Protein AF-A0A3B0PPU6-F1 (afdb_monomer_lite)

Organism: NCBI:txid53558

Sequence (131 aa):
MNPIIKRLKEKQQQDKRKLKIYTILDNVISFSIIILNISSIAIAIYALVKLIMIAQKDPKTTHSASFVLLIVFAALLVFSFFLTIALSIYKQNSNTAEYQKILNTLYYVQDKFIAKKLTEEQLNQILDALW

Foldseek 3Di:
DPVVVVVVVVVVVVVVVVVVVVVVVVVVVVVVVVVVLVVLLVVLVVQLVVLVVVCVVPVVVCPDPVSVVSNVVSVVSVVVSVVVVVVVVVVVVVVVVLVVVLVVVVVVLVVCVVVVVDDPVRSVVVVVVSD

pLDDT: mean 77.46, std 7.14, range [47.75, 88.94]

Structure (mmCIF, N/CA/C/O backbone):
data_AF-A0A3B0PPU6-F1
#
_entry.id   AF-A0A3B0PPU6-F1
#
loop_
_atom_site.group_PDB
_atom_site.id
_atom_site.type_symbol
_atom_site.label_atom_id
_atom_site.label_alt_id
_atom_site.label_comp_id
_atom_site.label_asym_id
_atom_site.label_entity_id
_atom_site.label_seq_id
_atom_site.pdbx_PDB_ins_code
_atom_site.Cartn_x
_atom_site.Cartn_y
_atom_site.Cartn_z
_atom_site.occupancy
_atom_site.B_iso_or_equiv
_atom_site.auth_seq_id
_atom_site.auth_comp_id
_atom_site.auth_asym_id
_atom_site.auth_atom_id
_atom_site.pdbx_PDB_model_num
ATOM 1 N N . MET A 1 1 ? -21.384 8.215 40.098 1.00 47.75 1 MET A N 1
ATOM 2 C CA . MET A 1 1 ? -21.087 7.908 38.678 1.00 47.75 1 MET A CA 1
ATOM 3 C C . MET A 1 1 ? -21.010 6.393 38.546 1.00 47.75 1 MET A C 1
ATOM 5 O O . MET A 1 1 ? -20.282 5.792 39.324 1.00 47.75 1 MET A O 1
ATOM 9 N N . ASN A 1 2 ? -21.816 5.783 37.672 1.00 61.06 2 ASN A N 1
ATOM 10 C CA . ASN A 1 2 ? -21.989 4.326 37.613 1.00 61.06 2 ASN A CA 1
ATOM 11 C C . ASN A 1 2 ? -20.632 3.636 37.300 1.00 61.06 2 ASN A C 1
ATOM 13 O O . ASN A 1 2 ? -20.001 4.031 36.314 1.00 61.06 2 ASN A O 1
ATOM 17 N N . PRO A 1 3 ? -20.129 2.680 38.108 1.00 55.41 3 PRO A N 1
ATOM 18 C CA . PRO A 1 3 ? -18.805 2.050 37.940 1.00 55.41 3 PRO A CA 1
ATOM 19 C C . PRO A 1 3 ? -18.539 1.475 36.538 1.00 55.41 3 PRO A C 1
ATOM 21 O O . PRO A 1 3 ? -17.399 1.465 36.074 1.00 55.41 3 PRO A O 1
ATOM 24 N N . ILE A 1 4 ? -19.592 1.090 35.822 1.00 51.44 4 ILE A N 1
ATOM 25 C CA . ILE A 1 4 ? -19.539 0.599 34.438 1.00 51.44 4 ILE A CA 1
ATOM 26 C C . ILE A 1 4 ? -19.104 1.692 33.456 1.00 51.44 4 ILE A C 1
ATOM 28 O O . ILE A 1 4 ? -18.235 1.465 32.619 1.00 51.44 4 ILE A O 1
ATOM 32 N N . ILE A 1 5 ? -19.621 2.917 33.611 1.00 57.62 5 ILE A N 1
ATOM 33 C CA . ILE A 1 5 ? -19.235 4.073 32.782 1.00 57.62 5 ILE A CA 1
ATOM 34 C C . ILE A 1 5 ? -17.753 4.408 32.996 1.00 57.62 5 ILE A C 1
ATOM 36 O O . ILE A 1 5 ? -17.068 4.841 32.069 1.00 57.62 5 ILE A O 1
ATOM 40 N N . LYS A 1 6 ? -17.239 4.183 34.211 1.00 69.62 6 LYS A N 1
ATOM 41 C CA . LYS A 1 6 ? -15.823 4.384 34.530 1.00 69.62 6 LYS A CA 1
ATOM 42 C C . LYS A 1 6 ? -14.938 3.348 33.826 1.00 69.62 6 LYS A C 1
ATOM 44 O O . LYS A 1 6 ? -13.989 3.749 33.158 1.00 69.62 6 LYS A O 1
ATOM 49 N N . ARG A 1 7 ? -15.289 2.057 33.882 1.00 64.44 7 ARG A N 1
ATOM 50 C CA . ARG A 1 7 ? -14.544 0.994 33.178 1.00 64.44 7 ARG A CA 1
ATOM 51 C C . ARG A 1 7 ? -14.578 1.143 31.656 1.00 64.44 7 ARG A C 1
ATOM 53 O O . ARG A 1 7 ? -13.546 0.976 31.012 1.00 64.44 7 ARG A O 1
ATOM 60 N N . LEU A 1 8 ? -15.723 1.524 31.088 1.00 60.25 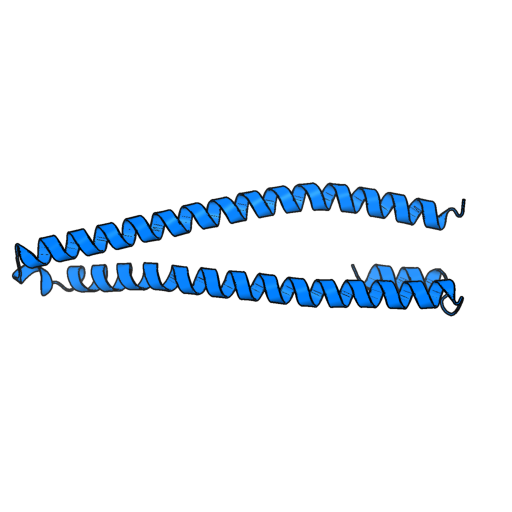8 LEU A N 1
ATOM 61 C CA . LEU A 1 8 ? -15.840 1.837 29.658 1.00 60.25 8 LEU A CA 1
ATOM 62 C C . LEU A 1 8 ? -14.928 3.004 29.258 1.00 60.25 8 LEU A C 1
ATOM 64 O O . LEU A 1 8 ? -14.215 2.905 28.263 1.00 60.25 8 LEU A O 1
ATOM 68 N N . LYS A 1 9 ? -14.880 4.080 30.057 1.00 69.88 9 LYS A N 1
ATOM 69 C CA . LYS A 1 9 ? -13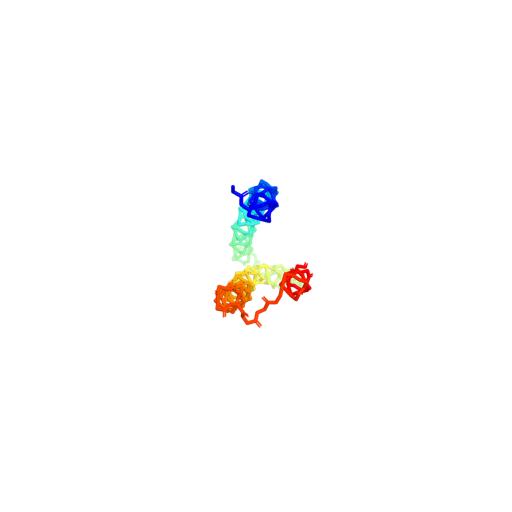.963 5.211 29.822 1.00 69.88 9 LYS A CA 1
ATOM 70 C C . LYS A 1 9 ? -12.490 4.818 29.919 1.00 69.88 9 LYS A C 1
ATOM 72 O O . LYS A 1 9 ? -11.685 5.300 29.125 1.00 69.88 9 LYS A O 1
ATOM 77 N N . GLU A 1 10 ? -12.132 3.976 30.884 1.00 75.56 10 GLU A N 1
ATOM 78 C CA . GLU A 1 10 ? -10.755 3.508 31.073 1.00 75.56 10 GLU A CA 1
ATOM 79 C C . GLU A 1 10 ? -10.300 2.622 29.903 1.00 75.56 10 GLU A C 1
ATOM 81 O O . GLU A 1 10 ? -9.227 2.867 29.344 1.00 75.56 10 GLU A O 1
ATOM 86 N N . LYS A 1 11 ? -11.140 1.674 29.458 1.00 70.44 11 LYS A N 1
ATOM 87 C CA . LYS A 1 11 ? -10.863 0.835 28.277 1.00 70.44 11 LYS A CA 1
ATOM 88 C C . LYS A 1 11 ? -10.762 1.687 27.005 1.00 70.44 11 LYS A C 1
ATOM 90 O O . LYS A 1 11 ? -9.767 1.613 26.292 1.00 70.44 11 LYS A O 1
ATOM 95 N N . GLN A 1 12 ? -11.686 2.633 26.817 1.00 73.88 12 GLN A N 1
ATOM 96 C CA . GLN A 1 12 ? -11.649 3.587 25.704 1.00 73.88 12 GLN A CA 1
ATOM 97 C C . GLN A 1 12 ? -10.362 4.434 25.688 1.00 73.88 12 GLN A C 1
ATOM 99 O O . GLN A 1 12 ? -9.813 4.707 24.621 1.00 73.88 12 GLN A O 1
ATOM 104 N N . GLN A 1 13 ? -9.851 4.862 26.847 1.00 74.25 13 GLN A N 1
ATOM 105 C CA . GLN A 1 13 ? -8.588 5.608 26.925 1.00 74.25 13 GLN A CA 1
ATOM 106 C C . GLN A 1 13 ? -7.364 4.748 26.595 1.00 74.25 13 GLN A C 1
ATOM 108 O O . GLN A 1 13 ? -6.438 5.245 25.943 1.00 74.25 13 GLN A O 1
ATOM 113 N N . GLN A 1 14 ? -7.345 3.487 27.032 1.00 75.31 14 GLN A N 1
ATOM 114 C CA . GLN A 1 14 ? -6.269 2.550 26.706 1.00 75.31 14 GLN A CA 1
ATOM 115 C C . GLN A 1 14 ? -6.231 2.252 25.205 1.00 75.31 14 GLN A C 1
ATOM 117 O O . GLN A 1 14 ? -5.169 2.384 24.586 1.00 75.31 14 GLN A O 1
ATOM 122 N N . ASP A 1 15 ? -7.387 1.967 24.607 1.00 72.12 15 ASP A N 1
ATOM 123 C CA . ASP A 1 15 ? -7.497 1.698 23.173 1.00 72.12 15 ASP A CA 1
ATOM 124 C C . ASP A 1 15 ? -7.113 2.928 22.355 1.00 72.12 15 ASP A C 1
ATOM 126 O O . ASP A 1 15 ? -6.340 2.822 21.407 1.00 72.12 15 ASP A O 1
ATOM 130 N N . LYS A 1 16 ? -7.527 4.129 22.777 1.00 72.25 16 LYS A N 1
ATOM 131 C CA . LYS A 1 16 ? -7.175 5.385 22.098 1.00 72.25 16 LYS A CA 1
ATOM 132 C C . LYS A 1 16 ? -5.667 5.650 22.077 1.00 72.25 16 LYS A C 1
ATOM 134 O O . LYS A 1 16 ? -5.156 6.178 21.089 1.00 72.25 16 LYS A O 1
ATOM 139 N N . ARG A 1 17 ? -4.936 5.299 23.144 1.00 73.12 17 ARG A N 1
ATOM 140 C CA . ARG A 1 17 ? -3.466 5.434 23.185 1.00 73.12 17 ARG A CA 1
ATOM 141 C C . ARG A 1 17 ? -2.781 4.429 22.264 1.00 73.12 17 ARG A C 1
ATOM 143 O O . ARG A 1 17 ? -1.898 4.833 21.510 1.00 73.12 17 ARG A O 1
ATOM 150 N N . LYS A 1 18 ? -3.204 3.162 22.301 1.00 71.69 18 LYS A N 1
ATOM 151 C CA . LYS A 1 18 ? -2.679 2.120 21.405 1.00 71.69 18 LYS A CA 1
ATOM 152 C C . LYS A 1 18 ? -2.953 2.467 19.943 1.00 71.69 18 LYS A C 1
ATOM 154 O O . LYS A 1 18 ? -2.016 2.506 19.152 1.00 71.69 18 LYS A O 1
ATOM 159 N N . LEU A 1 19 ? -4.196 2.826 19.614 1.00 75.50 19 LEU A N 1
ATOM 160 C CA . LEU A 1 19 ? -4.602 3.279 18.281 1.00 75.50 19 LEU A CA 1
ATOM 161 C C . LEU A 1 19 ? -3.735 4.432 17.791 1.00 75.50 19 LEU A C 1
ATOM 163 O O . LEU A 1 19 ? -3.256 4.378 16.671 1.00 75.50 19 LEU A O 1
ATOM 167 N N . LYS A 1 20 ? -3.448 5.434 18.630 1.00 73.62 20 LYS A N 1
ATOM 168 C CA . LYS A 1 20 ? -2.616 6.572 18.217 1.00 73.62 20 LYS A CA 1
ATOM 169 C C . LYS A 1 20 ? -1.208 6.147 17.782 1.00 73.62 20 LYS A C 1
ATOM 171 O O . LYS A 1 20 ? -0.700 6.681 16.803 1.00 73.62 20 LYS A O 1
ATOM 176 N N . ILE A 1 21 ? -0.594 5.194 18.485 1.00 77.75 21 ILE A N 1
ATOM 177 C CA . ILE A 1 21 ? 0.729 4.662 18.125 1.00 77.75 21 ILE A CA 1
ATOM 178 C C . ILE A 1 21 ? 0.642 3.872 16.816 1.00 77.75 21 ILE A C 1
ATOM 180 O O . ILE A 1 21 ? 1.436 4.124 15.911 1.00 77.75 21 ILE A O 1
ATOM 184 N N . TYR A 1 22 ? -0.348 2.983 16.688 1.00 72.81 22 TYR A N 1
ATOM 185 C CA . TYR A 1 22 ? -0.557 2.212 15.461 1.00 72.81 22 TYR A CA 1
ATOM 186 C C . TYR A 1 22 ? -0.829 3.108 14.255 1.00 72.81 22 TYR A C 1
ATOM 188 O O . TYR A 1 22 ? -0.210 2.911 13.221 1.00 72.81 22 TYR A O 1
ATOM 196 N N . THR A 1 23 ? -1.668 4.135 14.390 1.00 74.31 23 THR A N 1
ATOM 197 C CA . THR A 1 23 ? -1.953 5.088 13.310 1.00 74.31 23 THR A CA 1
ATOM 198 C C . THR A 1 23 ? -0.706 5.862 12.889 1.00 74.31 23 THR A C 1
ATOM 200 O O . THR A 1 23 ? -0.504 6.088 11.702 1.00 74.31 23 THR A O 1
ATOM 203 N N . ILE A 1 24 ? 0.156 6.267 13.829 1.00 77.81 24 ILE A N 1
ATOM 204 C CA . ILE A 1 24 ? 1.411 6.951 13.481 1.00 77.81 24 ILE A CA 1
ATOM 205 C C . ILE A 1 24 ? 2.341 6.003 12.716 1.00 77.81 24 ILE A C 1
ATOM 207 O O . ILE A 1 24 ? 2.864 6.387 11.673 1.00 77.81 24 ILE A O 1
ATOM 211 N N . LEU A 1 25 ? 2.526 4.774 13.205 1.00 75.75 25 LEU A N 1
ATOM 212 C CA . LEU A 1 25 ? 3.338 3.753 12.534 1.00 75.75 25 LEU A CA 1
ATOM 213 C C . LEU A 1 25 ? 2.807 3.429 11.135 1.00 75.75 25 LEU A C 1
ATOM 215 O O . LEU A 1 25 ? 3.578 3.416 10.180 1.00 75.75 25 LEU A O 1
ATOM 219 N N . ASP A 1 26 ? 1.498 3.231 11.009 1.00 74.62 26 ASP A N 1
ATOM 220 C CA . ASP A 1 26 ? 0.833 2.925 9.743 1.00 74.62 26 ASP A CA 1
ATOM 221 C C . ASP A 1 26 ? 0.970 4.079 8.739 1.00 74.62 26 ASP A C 1
ATOM 223 O O . ASP A 1 26 ? 1.298 3.857 7.573 1.00 74.62 26 ASP A O 1
ATOM 227 N N . ASN A 1 27 ? 0.844 5.328 9.201 1.00 73.00 27 ASN A N 1
ATOM 228 C CA . ASN A 1 27 ? 1.069 6.511 8.370 1.00 73.00 27 ASN A CA 1
ATOM 229 C C . ASN A 1 27 ? 2.525 6.628 7.902 1.00 73.00 27 ASN A C 1
ATOM 231 O O . ASN A 1 27 ? 2.764 6.949 6.738 1.00 73.00 27 ASN A O 1
ATOM 235 N N . VAL A 1 28 ? 3.502 6.369 8.779 1.00 78.94 28 VAL A N 1
ATOM 236 C CA . VAL A 1 28 ? 4.931 6.412 8.420 1.00 78.94 28 VAL A CA 1
ATOM 237 C C . VAL A 1 28 ? 5.255 5.333 7.391 1.00 78.94 28 VAL A C 1
ATOM 239 O O . VAL A 1 28 ? 5.862 5.638 6.366 1.00 78.94 28 VAL A O 1
ATOM 242 N N . ILE A 1 29 ? 4.802 4.098 7.618 1.00 75.12 29 ILE A N 1
ATOM 243 C CA . ILE A 1 29 ? 4.999 2.984 6.683 1.00 75.12 29 ILE A CA 1
ATOM 244 C C . ILE A 1 29 ? 4.332 3.296 5.341 1.00 75.12 29 ILE A C 1
ATOM 246 O O . ILE A 1 29 ? 4.966 3.159 4.295 1.00 75.12 29 ILE A O 1
ATOM 250 N N . SER A 1 30 ? 3.089 3.780 5.361 1.00 71.19 30 SER A N 1
ATOM 251 C CA . SER A 1 30 ? 2.361 4.171 4.151 1.00 71.19 30 SER A CA 1
ATOM 252 C C . SER A 1 30 ? 3.101 5.260 3.376 1.00 71.19 30 SER A C 1
ATOM 254 O O . SER A 1 30 ? 3.259 5.158 2.160 1.00 71.19 30 SER A O 1
ATOM 256 N N . PHE A 1 31 ? 3.630 6.271 4.066 1.00 75.94 31 PHE A N 1
ATOM 257 C CA . PHE A 1 31 ? 4.414 7.331 3.441 1.00 75.94 31 PHE A CA 1
ATOM 258 C C . PHE A 1 31 ? 5.731 6.811 2.842 1.00 75.94 31 PHE A C 1
ATOM 260 O O . PHE A 1 31 ? 6.071 7.159 1.710 1.00 75.94 31 PHE A O 1
ATOM 267 N N . SER A 1 32 ? 6.445 5.922 3.540 1.00 75.62 32 SER A N 1
ATOM 268 C CA . SER A 1 32 ? 7.649 5.269 3.010 1.00 75.62 32 SER A CA 1
ATOM 269 C C . SER A 1 32 ? 7.352 4.435 1.763 1.00 75.62 32 SER A C 1
ATOM 271 O O . SER A 1 32 ? 8.102 4.506 0.789 1.00 75.62 32 SER A O 1
ATOM 273 N N . ILE A 1 33 ? 6.239 3.696 1.752 1.00 76.75 33 ILE A N 1
ATOM 274 C CA . ILE A 1 33 ? 5.783 2.930 0.584 1.00 76.75 33 ILE A CA 1
ATOM 275 C C . ILE A 1 33 ? 5.494 3.867 -0.592 1.00 76.75 33 ILE A C 1
ATOM 277 O O . ILE A 1 33 ? 5.883 3.556 -1.719 1.00 76.75 33 ILE A O 1
ATOM 281 N N . ILE A 1 34 ? 4.856 5.017 -0.355 1.00 80.38 34 ILE A N 1
ATOM 282 C CA . ILE A 1 34 ? 4.591 6.016 -1.401 1.00 80.38 34 ILE A CA 1
ATOM 283 C C . ILE A 1 34 ? 5.908 6.530 -1.996 1.00 80.38 34 ILE A C 1
ATOM 285 O O . ILE A 1 34 ? 6.068 6.508 -3.217 1.00 80.38 34 ILE A O 1
ATOM 289 N N . ILE A 1 35 ? 6.874 6.926 -1.160 1.00 83.19 35 ILE A N 1
ATOM 290 C CA . ILE A 1 35 ? 8.185 7.413 -1.624 1.00 83.19 35 ILE A CA 1
ATOM 291 C C . ILE A 1 35 ? 8.923 6.342 -2.434 1.00 83.19 35 ILE A C 1
ATOM 293 O O . ILE A 1 35 ? 9.441 6.640 -3.514 1.00 83.19 35 ILE A O 1
ATOM 297 N N . LEU A 1 36 ? 8.970 5.100 -1.942 1.00 81.19 36 LEU A N 1
ATOM 298 C CA . LEU A 1 36 ? 9.633 3.990 -2.632 1.00 81.19 36 LEU A CA 1
ATOM 299 C C . LEU A 1 36 ? 8.993 3.697 -3.990 1.00 81.19 36 LEU A C 1
ATOM 301 O O . LEU A 1 36 ? 9.703 3.475 -4.972 1.00 81.19 36 LEU A O 1
ATOM 305 N N . ASN A 1 37 ? 7.664 3.745 -4.063 1.00 79.62 37 ASN A N 1
ATOM 306 C CA . ASN A 1 37 ? 6.938 3.544 -5.310 1.00 79.62 37 ASN A CA 1
ATOM 307 C C . ASN A 1 37 ? 7.217 4.664 -6.318 1.00 79.62 37 ASN A C 1
ATOM 309 O O . ASN A 1 37 ? 7.591 4.376 -7.453 1.00 79.62 37 ASN A O 1
ATOM 313 N N . ILE A 1 38 ? 7.119 5.932 -5.902 1.00 82.88 38 ILE A N 1
ATOM 314 C CA . ILE A 1 38 ? 7.432 7.082 -6.767 1.00 82.88 38 ILE A CA 1
ATOM 315 C C . ILE A 1 38 ? 8.877 6.996 -7.273 1.00 82.88 38 ILE A C 1
ATOM 317 O O . ILE A 1 38 ? 9.134 7.185 -8.462 1.00 82.88 38 ILE A O 1
ATOM 321 N N . SER A 1 39 ? 9.815 6.654 -6.388 1.00 87.62 39 SER A N 1
ATOM 322 C CA . SER A 1 39 ? 11.230 6.506 -6.747 1.00 87.62 39 SER A CA 1
ATOM 323 C C . SER A 1 39 ? 11.442 5.371 -7.751 1.00 87.62 39 SER A C 1
ATOM 325 O O . SER A 1 39 ? 12.165 5.543 -8.730 1.00 87.62 39 SER A O 1
ATOM 327 N N . SER A 1 40 ? 10.769 4.232 -7.560 1.00 82.69 40 SER A N 1
ATOM 328 C CA . SER A 1 40 ? 10.850 3.083 -8.473 1.00 82.69 40 SER A CA 1
ATOM 329 C C . SER A 1 40 ? 10.346 3.426 -9.874 1.00 82.69 40 SER A C 1
ATOM 331 O O . SER A 1 40 ? 10.980 3.054 -10.859 1.00 82.69 40 SER A O 1
ATOM 333 N N . ILE A 1 41 ? 9.260 4.197 -9.982 1.00 82.75 41 ILE A N 1
ATOM 334 C CA . ILE A 1 41 ? 8.749 4.678 -11.275 1.00 82.75 41 ILE A CA 1
ATOM 335 C C . ILE A 1 41 ? 9.742 5.625 -11.932 1.00 82.75 41 ILE A C 1
ATOM 337 O O . ILE A 1 41 ? 10.015 5.486 -13.121 1.00 82.75 41 ILE A O 1
ATOM 341 N N . ALA A 1 42 ? 10.288 6.582 -11.178 1.00 87.00 42 ALA A N 1
ATOM 342 C CA . ALA A 1 42 ? 11.257 7.531 -11.715 1.00 87.00 42 ALA A CA 1
ATOM 343 C C . ALA A 1 42 ? 12.479 6.798 -12.294 1.00 87.00 42 ALA A C 1
ATOM 345 O O . ALA A 1 42 ? 12.916 7.102 -13.406 1.00 87.00 42 ALA A O 1
ATOM 346 N N . ILE A 1 43 ? 12.969 5.774 -11.587 1.00 87.75 43 ILE A N 1
ATOM 347 C CA . ILE A 1 43 ? 14.058 4.908 -12.053 1.00 87.75 43 ILE A CA 1
ATOM 348 C C . ILE A 1 43 ? 13.636 4.106 -13.292 1.00 87.75 43 ILE A C 1
ATOM 350 O O . ILE A 1 43 ? 14.399 4.047 -14.255 1.00 87.75 43 ILE A O 1
ATOM 354 N N . ALA A 1 44 ? 12.434 3.523 -13.311 1.00 83.62 44 ALA A N 1
ATOM 355 C CA . ALA A 1 44 ? 11.940 2.741 -14.447 1.00 83.62 44 ALA A CA 1
ATOM 356 C C . ALA A 1 44 ? 11.788 3.592 -15.720 1.00 83.62 44 ALA A C 1
ATOM 358 O O . ALA A 1 44 ? 12.220 3.178 -16.797 1.00 83.62 44 ALA A O 1
ATOM 359 N N . ILE A 1 45 ? 11.241 4.805 -15.597 1.00 84.81 45 ILE A N 1
ATOM 360 C CA . ILE A 1 45 ? 11.130 5.765 -16.703 1.00 84.81 45 ILE A CA 1
ATOM 361 C C . ILE A 1 45 ? 12.524 6.168 -17.186 1.00 84.81 45 ILE A C 1
ATOM 363 O O . ILE A 1 45 ? 12.791 6.139 -18.387 1.00 84.81 45 ILE A O 1
ATOM 367 N N . TYR A 1 46 ? 13.434 6.502 -16.268 1.00 88.94 46 TYR A N 1
ATOM 368 C CA . TYR A 1 46 ? 14.809 6.849 -16.623 1.00 88.94 46 TYR A CA 1
ATOM 369 C C . TYR A 1 46 ? 15.515 5.708 -17.372 1.00 88.94 46 TYR A C 1
ATOM 371 O O . TYR A 1 46 ? 16.163 5.941 -18.396 1.00 88.94 46 TYR A O 1
ATOM 379 N N . ALA A 1 47 ? 15.352 4.471 -16.898 1.00 86.00 47 ALA A N 1
ATOM 380 C CA . ALA A 1 47 ? 15.896 3.282 -17.540 1.00 86.00 47 ALA A CA 1
ATOM 381 C C . ALA A 1 47 ? 15.313 3.083 -18.947 1.00 86.00 47 ALA A C 1
ATOM 383 O O . ALA A 1 47 ? 16.077 2.871 -19.887 1.00 86.00 47 ALA A O 1
ATOM 384 N N . LEU A 1 48 ? 13.995 3.229 -19.123 1.00 83.44 48 LEU A N 1
ATOM 385 C CA . LEU A 1 48 ? 13.344 3.162 -20.436 1.00 83.44 48 LEU A CA 1
ATOM 386 C C . LEU A 1 48 ? 13.896 4.210 -21.402 1.00 83.44 48 LEU A C 1
ATOM 388 O O . LEU A 1 48 ? 14.261 3.871 -22.526 1.00 83.44 48 LEU A O 1
ATOM 392 N N . VAL A 1 49 ? 14.024 5.464 -20.963 1.00 85.75 49 VAL A N 1
ATOM 393 C CA . VAL A 1 49 ? 14.597 6.537 -21.789 1.00 85.75 49 VAL A CA 1
ATOM 394 C C . VAL A 1 49 ? 16.031 6.197 -22.195 1.00 85.75 49 VAL A C 1
ATOM 396 O O . VAL A 1 49 ? 16.385 6.317 -23.368 1.00 85.75 49 VAL A O 1
ATOM 399 N N . LYS A 1 50 ? 16.857 5.715 -21.259 1.00 86.56 50 LYS A N 1
ATOM 400 C CA . LYS A 1 50 ? 18.232 5.292 -21.559 1.00 86.56 50 LYS A CA 1
ATOM 401 C C . LYS A 1 50 ? 18.283 4.137 -22.553 1.00 86.56 50 LYS A C 1
ATOM 403 O O . LYS A 1 50 ? 19.092 4.189 -23.477 1.00 86.56 50 LYS A O 1
ATOM 408 N N . LEU A 1 51 ? 17.420 3.138 -22.400 1.00 82.94 51 LEU A N 1
ATOM 409 C CA . LEU A 1 51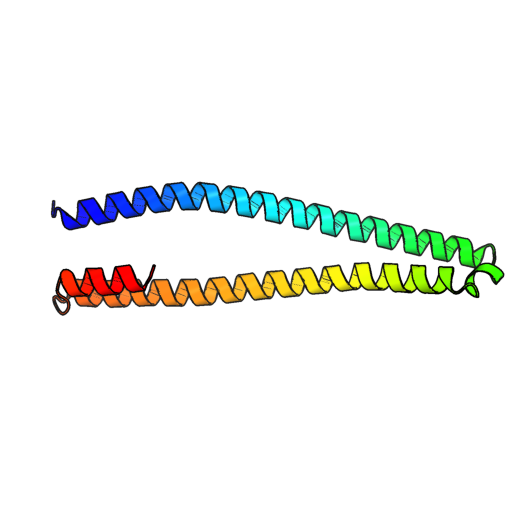 ? 17.327 2.009 -23.325 1.00 82.94 51 LEU A CA 1
ATOM 410 C C . LEU A 1 51 ? 16.920 2.471 -24.727 1.00 82.94 51 LEU A C 1
ATOM 412 O O . LEU A 1 51 ? 17.552 2.065 -25.699 1.00 82.94 51 LEU A O 1
ATOM 416 N N . ILE A 1 52 ? 15.951 3.384 -24.841 1.00 81.94 52 ILE A N 1
ATOM 417 C CA . ILE A 1 52 ? 15.540 3.972 -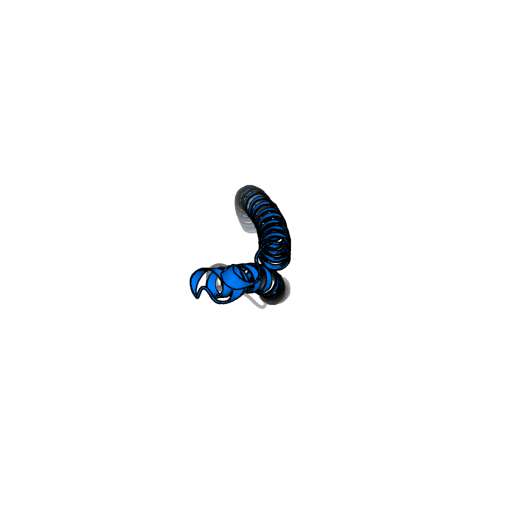26.126 1.00 81.94 52 ILE A CA 1
ATOM 418 C C . ILE A 1 52 ? 16.699 4.740 -26.775 1.00 81.94 52 ILE A C 1
ATOM 420 O O . ILE A 1 52 ? 16.963 4.565 -27.963 1.00 81.94 52 ILE A O 1
ATOM 424 N N . MET A 1 53 ? 17.436 5.550 -26.010 1.00 84.44 53 MET A N 1
ATOM 425 C CA . MET A 1 53 ? 18.598 6.277 -26.537 1.00 84.44 53 MET A CA 1
ATOM 426 C C . MET A 1 53 ? 19.713 5.336 -27.019 1.00 84.44 53 MET A C 1
ATOM 428 O O . MET A 1 53 ? 20.391 5.645 -27.998 1.00 84.44 53 MET A O 1
ATOM 432 N N . ILE A 1 54 ? 19.921 4.203 -26.340 1.00 83.38 54 ILE A N 1
ATOM 433 C CA . ILE A 1 54 ? 20.885 3.175 -26.762 1.00 83.38 54 ILE A CA 1
ATOM 434 C C . ILE A 1 54 ? 20.410 2.509 -28.057 1.00 83.38 54 ILE A C 1
ATOM 436 O O . ILE A 1 54 ? 21.184 2.426 -29.006 1.00 83.38 54 ILE A O 1
ATOM 440 N N . ALA A 1 55 ? 19.132 2.133 -28.134 1.00 80.94 55 ALA A N 1
ATOM 441 C CA . ALA A 1 55 ? 18.531 1.551 -29.333 1.00 80.94 55 ALA A CA 1
ATOM 442 C C . ALA A 1 55 ? 18.633 2.463 -30.564 1.00 80.94 55 ALA A C 1
ATOM 444 O O . ALA A 1 55 ? 18.874 1.983 -31.668 1.00 80.94 55 ALA A O 1
ATOM 445 N N . GLN A 1 56 ? 18.479 3.777 -30.379 1.00 79.69 56 GLN A N 1
ATOM 446 C CA . GLN A 1 56 ? 18.637 4.760 -31.455 1.00 79.69 56 GLN A CA 1
ATOM 447 C C . GLN A 1 56 ? 20.087 4.885 -31.941 1.00 79.69 56 GLN A C 1
ATOM 449 O O . GLN A 1 56 ? 20.309 5.175 -33.114 1.00 79.69 56 GLN A O 1
ATOM 454 N N . LYS A 1 57 ? 21.073 4.688 -31.056 1.00 84.88 57 LYS A N 1
ATOM 455 C CA . LYS A 1 57 ? 22.503 4.772 -31.398 1.00 84.88 57 LYS A CA 1
ATOM 456 C C . LYS A 1 57 ? 23.055 3.483 -31.997 1.00 84.88 57 LYS A C 1
ATOM 458 O O . LYS A 1 57 ? 23.928 3.556 -32.856 1.00 84.88 57 LYS A O 1
ATOM 463 N N . ASP A 1 58 ? 22.566 2.330 -31.554 1.00 82.44 58 ASP A N 1
ATOM 464 C CA . ASP A 1 58 ? 22.958 1.028 -32.088 1.00 82.44 58 ASP A CA 1
ATOM 465 C C . ASP A 1 58 ? 21.728 0.122 -32.267 1.00 82.44 58 ASP A C 1
ATOM 467 O O . ASP A 1 58 ? 21.358 -0.623 -31.352 1.00 82.44 58 ASP A O 1
ATOM 471 N N . PRO A 1 59 ? 21.104 0.131 -33.457 1.00 74.50 59 PRO A N 1
ATOM 472 C CA . PRO A 1 59 ? 19.907 -0.655 -33.736 1.00 74.50 59 PRO A CA 1
ATOM 473 C C . PRO A 1 59 ? 20.114 -2.160 -33.546 1.00 74.50 59 PRO A C 1
ATOM 475 O O . PRO A 1 59 ? 19.160 -2.872 -33.238 1.00 74.50 59 PRO A O 1
ATOM 478 N N . LYS A 1 60 ? 21.350 -2.669 -33.669 1.00 76.25 60 LYS A N 1
ATOM 479 C CA . LYS A 1 60 ? 21.634 -4.106 -33.519 1.00 76.25 60 LYS A CA 1
ATOM 480 C C . LYS A 1 60 ? 21.410 -4.592 -32.087 1.00 76.25 60 LYS A C 1
ATOM 482 O O . LYS A 1 60 ? 21.071 -5.757 -31.890 1.00 76.25 60 LYS A O 1
ATOM 487 N N . THR A 1 61 ? 21.529 -3.703 -31.098 1.00 72.38 61 THR A N 1
ATOM 488 C CA . THR A 1 61 ? 21.272 -4.033 -29.685 1.00 72.38 61 THR A CA 1
ATOM 489 C C . THR A 1 61 ? 19.803 -4.348 -29.397 1.00 72.38 61 THR A C 1
ATOM 491 O O . THR A 1 61 ? 19.523 -5.109 -28.470 1.00 72.38 61 THR A O 1
ATOM 494 N N . THR A 1 62 ? 18.869 -3.859 -30.222 1.00 70.75 62 THR A N 1
ATOM 495 C CA . THR A 1 62 ? 17.424 -4.091 -30.038 1.00 70.75 62 THR A CA 1
ATOM 496 C C . THR A 1 62 ? 16.985 -5.532 -30.291 1.00 70.75 62 THR A C 1
ATOM 498 O O . THR A 1 62 ? 15.958 -5.958 -29.769 1.00 70.75 62 THR A O 1
ATOM 501 N N . HIS A 1 63 ? 17.783 -6.308 -31.030 1.00 74.00 63 HIS A N 1
ATOM 502 C CA . HIS A 1 63 ? 17.519 -7.723 -31.299 1.00 74.00 63 HIS A CA 1
ATOM 503 C C . HIS A 1 63 ? 17.987 -8.652 -30.172 1.00 74.00 63 HIS A C 1
ATOM 505 O O . HIS A 1 63 ? 17.686 -9.846 -30.194 1.00 74.00 63 HIS A O 1
ATOM 511 N N . SER A 1 64 ? 18.722 -8.132 -29.183 1.00 82.69 64 SER A N 1
ATOM 512 C CA . SER A 1 64 ? 19.131 -8.927 -28.030 1.00 82.69 64 SER A CA 1
ATOM 513 C C . SER A 1 64 ? 17.928 -9.233 -27.140 1.00 82.69 64 SER A C 1
ATOM 515 O O . SER A 1 64 ? 17.210 -8.327 -26.710 1.00 82.69 64 SER A O 1
ATOM 517 N N . ALA A 1 65 ? 17.748 -10.507 -26.788 1.00 80.44 65 ALA A N 1
ATOM 518 C CA . ALA A 1 65 ? 16.718 -10.936 -25.843 1.00 80.44 65 ALA A CA 1
ATOM 519 C C . ALA A 1 65 ? 16.812 -10.179 -24.506 1.00 80.44 65 ALA A C 1
ATOM 521 O O . ALA A 1 65 ? 15.791 -9.835 -23.914 1.00 80.44 65 ALA A O 1
ATOM 522 N N . SER A 1 66 ? 18.029 -9.847 -24.060 1.00 79.81 66 SER A N 1
ATOM 523 C CA . SER A 1 66 ? 18.263 -9.059 -22.845 1.00 79.81 66 SER A CA 1
ATOM 524 C C . SER A 1 66 ? 17.677 -7.649 -22.938 1.00 79.81 66 SER A C 1
ATOM 526 O O . SER A 1 66 ? 17.160 -7.132 -21.951 1.00 79.81 66 SER A O 1
ATOM 528 N N . PHE A 1 67 ? 17.728 -7.031 -24.119 1.00 80.50 67 PHE A N 1
ATOM 529 C CA . PHE A 1 67 ? 17.187 -5.692 -24.339 1.00 80.50 67 PHE A CA 1
ATOM 530 C C . PHE A 1 67 ? 15.653 -5.696 -24.292 1.00 80.50 67 PHE A C 1
ATOM 532 O O . PHE A 1 67 ? 15.048 -4.874 -23.604 1.00 80.50 67 PHE A O 1
ATOM 539 N N . VAL A 1 68 ? 15.024 -6.679 -24.944 1.00 82.56 68 VAL A N 1
ATOM 540 C CA . VAL A 1 68 ? 13.565 -6.872 -24.897 1.00 82.56 68 VAL A CA 1
ATOM 541 C C . VAL A 1 68 ? 13.096 -7.171 -23.470 1.00 82.56 68 VAL A C 1
ATOM 543 O O . VAL A 1 68 ? 12.134 -6.562 -23.002 1.00 82.56 68 VAL A O 1
ATOM 546 N N . LEU A 1 69 ? 13.805 -8.042 -22.744 1.00 82.38 69 LEU A N 1
ATOM 547 C CA . LEU A 1 69 ? 13.512 -8.354 -21.341 1.00 82.38 69 LEU A CA 1
ATOM 548 C C . LEU A 1 69 ? 13.573 -7.113 -20.445 1.00 82.38 69 LEU A C 1
ATOM 550 O O . LEU A 1 69 ? 12.706 -6.948 -19.591 1.00 82.38 69 LEU A O 1
ATOM 554 N N . LEU A 1 70 ? 14.546 -6.221 -20.652 1.00 83.19 70 LEU A N 1
ATOM 555 C CA . LEU A 1 70 ? 14.664 -4.978 -19.885 1.00 83.19 70 LEU A CA 1
ATOM 556 C C . LEU A 1 70 ? 13.492 -4.019 -20.130 1.00 83.19 70 LEU A C 1
ATOM 558 O O . LEU A 1 70 ? 12.990 -3.419 -19.178 1.00 83.19 70 LEU A O 1
ATOM 562 N N . ILE A 1 71 ? 13.020 -3.901 -21.374 1.00 82.06 71 ILE A N 1
ATOM 563 C CA . ILE A 1 71 ? 11.836 -3.091 -21.699 1.00 82.06 71 ILE A CA 1
ATOM 564 C C . ILE A 1 71 ? 10.587 -3.673 -21.034 1.00 82.06 71 ILE A C 1
ATOM 566 O O . ILE A 1 71 ? 9.842 -2.942 -20.379 1.00 82.06 71 ILE A O 1
ATOM 570 N N . VAL A 1 72 ? 10.372 -4.985 -21.167 1.00 86.50 72 VAL A N 1
ATOM 571 C CA . VAL A 1 72 ? 9.228 -5.673 -20.550 1.00 86.50 72 VAL A CA 1
ATOM 572 C C . VAL A 1 72 ? 9.272 -5.528 -19.029 1.00 86.50 72 VAL A C 1
ATOM 574 O O 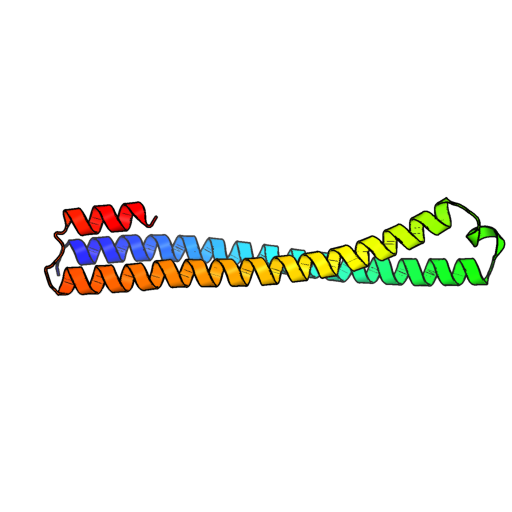. VAL A 1 72 ? 8.256 -5.210 -18.416 1.00 86.50 72 VAL A O 1
ATOM 577 N N . PHE A 1 73 ? 10.445 -5.688 -18.416 1.00 83.94 73 PHE A N 1
ATOM 578 C CA . PHE A 1 73 ? 10.625 -5.531 -16.975 1.00 83.94 73 PHE A CA 1
ATOM 579 C C . PHE A 1 73 ? 10.290 -4.113 -16.500 1.00 83.94 73 PHE A C 1
ATOM 581 O O . PHE A 1 73 ? 9.546 -3.943 -15.534 1.00 83.94 73 PHE A O 1
ATOM 588 N N . ALA A 1 74 ? 10.774 -3.085 -17.201 1.00 83.62 74 ALA A N 1
ATOM 589 C CA . ALA A 1 74 ? 10.455 -1.703 -16.862 1.00 83.62 74 ALA A CA 1
ATOM 590 C C . ALA A 1 74 ? 8.956 -1.393 -17.030 1.00 83.62 74 ALA A C 1
ATOM 592 O O . ALA A 1 74 ? 8.369 -0.718 -16.184 1.00 83.62 74 ALA A O 1
ATOM 593 N N . ALA A 1 75 ? 8.312 -1.930 -18.071 1.00 81.19 75 ALA A N 1
ATOM 594 C CA . ALA A 1 75 ? 6.868 -1.801 -18.263 1.00 81.19 75 ALA A CA 1
ATOM 595 C C . ALA A 1 75 ? 6.070 -2.491 -17.140 1.00 81.19 75 ALA A C 1
ATOM 597 O O . ALA A 1 75 ? 5.107 -1.918 -16.629 1.00 81.19 75 ALA A O 1
ATOM 598 N N . LEU A 1 76 ? 6.496 -3.682 -16.705 1.00 85.25 76 LEU A N 1
ATOM 599 C CA . LEU A 1 76 ? 5.886 -4.396 -15.581 1.00 85.25 76 LEU A CA 1
ATOM 600 C C . LEU A 1 76 ? 6.045 -3.644 -14.255 1.00 85.25 76 LEU A C 1
ATOM 602 O O . LEU A 1 76 ? 5.093 -3.614 -13.480 1.00 85.25 76 LEU A O 1
ATOM 606 N N . LEU A 1 77 ? 7.188 -2.993 -14.008 1.00 84.50 77 LEU A N 1
ATOM 607 C CA . LEU A 1 77 ? 7.383 -2.142 -12.824 1.00 84.50 77 LEU A CA 1
ATOM 608 C C . LEU A 1 77 ? 6.413 -0.955 -12.800 1.00 84.50 77 LEU A C 1
ATOM 610 O O . LEU A 1 77 ? 5.825 -0.636 -11.763 1.00 84.50 77 LEU A O 1
ATOM 614 N N . VAL A 1 78 ? 6.206 -0.317 -13.953 1.00 80.69 78 VAL A N 1
ATOM 615 C CA . VAL A 1 78 ? 5.218 0.761 -14.083 1.00 80.69 78 VAL A CA 1
ATOM 616 C C . VAL A 1 78 ? 3.804 0.218 -13.859 1.00 80.69 78 VAL A C 1
ATOM 618 O O . VAL A 1 78 ? 3.022 0.819 -13.126 1.00 80.69 78 VAL A O 1
ATOM 621 N N . PHE A 1 79 ? 3.470 -0.946 -14.419 1.00 82.25 79 PHE A N 1
ATOM 622 C CA . PHE A 1 79 ? 2.160 -1.567 -14.216 1.00 82.25 79 PHE A CA 1
ATOM 623 C C . PHE A 1 79 ? 1.917 -1.980 -12.754 1.00 82.25 79 PHE A C 1
ATOM 625 O O . PHE A 1 79 ? 0.834 -1.737 -12.217 1.00 82.25 79 PHE A O 1
ATOM 632 N N . SER A 1 80 ? 2.924 -2.538 -12.071 1.00 81.75 80 SER A N 1
ATOM 633 C CA . SER A 1 80 ? 2.808 -2.942 -10.664 1.00 81.75 80 SER A CA 1
ATOM 634 C C . SER A 1 80 ? 2.524 -1.761 -9.743 1.00 81.75 80 SER A C 1
ATOM 636 O O . SER A 1 80 ? 1.822 -1.913 -8.743 1.00 81.75 80 SER A O 1
ATOM 638 N N . PHE A 1 81 ? 3.009 -0.569 -10.097 1.00 81.19 81 PHE A N 1
ATOM 639 C CA . PHE A 1 81 ? 2.680 0.646 -9.365 1.00 81.19 81 PHE A CA 1
ATOM 640 C C . PHE A 1 81 ? 1.182 0.969 -9.429 1.00 81.19 81 PHE A C 1
ATOM 642 O O . PHE A 1 81 ? 0.551 1.170 -8.390 1.00 81.19 81 PHE A O 1
ATOM 649 N N . PHE A 1 82 ? 0.589 0.960 -10.627 1.00 80.88 82 PHE A N 1
ATOM 650 C CA . PHE A 1 82 ? -0.849 1.200 -10.782 1.00 80.88 82 PHE A CA 1
ATOM 651 C C . PHE A 1 82 ? -1.684 0.147 -10.051 1.00 80.88 82 PHE A C 1
ATOM 653 O O . PHE A 1 82 ? -2.655 0.492 -9.374 1.00 80.88 82 PHE A O 1
ATOM 660 N N . LEU A 1 83 ? -1.273 -1.122 -10.119 1.00 80.81 83 LEU A N 1
ATOM 661 C CA . LEU A 1 83 ? -1.926 -2.204 -9.384 1.00 80.81 83 LEU A CA 1
ATOM 662 C C . LEU A 1 83 ? -1.862 -1.978 -7.864 1.00 80.81 83 LEU A C 1
ATOM 664 O O . LEU A 1 83 ? -2.854 -2.175 -7.165 1.00 80.81 83 LEU A O 1
ATOM 668 N N . THR A 1 84 ? -0.720 -1.506 -7.360 1.00 80.62 84 THR A N 1
ATOM 669 C CA . THR A 1 84 ? -0.525 -1.187 -5.938 1.00 80.62 84 THR A CA 1
ATOM 670 C C . THR A 1 84 ? -1.437 -0.047 -5.487 1.00 80.62 84 THR A C 1
ATOM 672 O O . THR A 1 84 ? -2.059 -0.147 -4.427 1.00 80.62 84 THR A O 1
ATOM 675 N N . ILE A 1 85 ? -1.583 1.011 -6.294 1.00 80.00 85 ILE A N 1
ATOM 676 C CA . ILE A 1 85 ? -2.543 2.089 -6.009 1.00 80.00 85 ILE A CA 1
ATOM 677 C C . ILE A 1 85 ? -3.970 1.539 -5.965 1.00 80.00 85 ILE A C 1
ATOM 679 O O . ILE A 1 85 ? -4.695 1.807 -5.007 1.00 80.00 85 ILE A O 1
ATOM 683 N N . ALA A 1 86 ? -4.370 0.757 -6.971 1.00 74.75 86 ALA A N 1
ATOM 684 C CA . ALA A 1 86 ? -5.716 0.196 -7.047 1.00 74.75 86 ALA A CA 1
ATOM 685 C C . ALA A 1 86 ? -6.042 -0.679 -5.823 1.00 74.75 86 ALA A C 1
ATOM 687 O O . ALA A 1 86 ? -7.099 -0.521 -5.210 1.00 74.75 86 ALA A O 1
ATOM 688 N N . LEU A 1 87 ? -5.105 -1.539 -5.414 1.00 76.81 87 LEU A N 1
ATOM 689 C CA . LEU A 1 87 ? -5.216 -2.360 -4.204 1.00 76.81 87 LEU A CA 1
ATOM 690 C C . LEU A 1 87 ? -5.312 -1.516 -2.930 1.00 76.81 87 LEU A C 1
ATOM 692 O O . LEU A 1 87 ? -6.106 -1.835 -2.047 1.00 76.81 87 LEU A O 1
ATOM 696 N N . SER A 1 88 ? -4.534 -0.438 -2.834 1.00 75.56 88 SER A N 1
ATOM 697 C CA . SER A 1 88 ? -4.567 0.463 -1.679 1.00 75.56 88 SER A CA 1
ATOM 698 C C . SER A 1 88 ? -5.925 1.161 -1.544 1.00 75.56 88 SER A C 1
ATOM 700 O O . SER A 1 88 ? -6.526 1.149 -0.468 1.00 75.56 88 SER A O 1
ATOM 702 N N . ILE A 1 89 ? -6.468 1.678 -2.652 1.00 73.06 89 ILE A N 1
ATOM 703 C CA . ILE A 1 89 ? -7.807 2.288 -2.691 1.00 73.06 89 ILE A CA 1
ATOM 704 C C . ILE A 1 89 ? -8.877 1.259 -2.312 1.00 73.06 89 ILE A C 1
ATOM 706 O O . ILE A 1 89 ? -9.744 1.542 -1.482 1.00 73.06 89 ILE A O 1
ATOM 710 N N . TYR A 1 90 ? -8.800 0.052 -2.877 1.00 75.38 90 TYR A N 1
ATOM 711 C CA . TYR A 1 90 ? -9.730 -1.032 -2.567 1.00 75.38 90 TYR A CA 1
ATOM 712 C C . TYR A 1 90 ? -9.706 -1.400 -1.076 1.00 75.38 90 TYR A C 1
ATOM 714 O O . TYR A 1 90 ? -10.758 -1.475 -0.437 1.00 75.38 90 TYR A O 1
ATOM 722 N N . LYS A 1 91 ? -8.509 -1.565 -0.498 1.00 73.25 91 LYS A N 1
ATOM 723 C CA . LYS A 1 91 ? -8.328 -1.870 0.927 1.00 73.25 91 LYS A CA 1
ATOM 724 C C . LYS A 1 91 ? -8.902 -0.764 1.812 1.00 73.25 91 LYS A C 1
ATOM 726 O O . LYS A 1 91 ? -9.631 -1.061 2.756 1.00 73.25 91 LYS A O 1
ATOM 731 N N . GLN A 1 92 ? -8.626 0.501 1.492 1.00 73.19 92 GLN A N 1
ATOM 732 C CA . GLN A 1 92 ? -9.151 1.637 2.250 1.00 73.19 92 GLN A CA 1
ATOM 733 C C . GLN A 1 92 ? -10.685 1.683 2.229 1.00 73.19 92 GLN A C 1
ATOM 735 O O . GLN A 1 92 ? -11.316 1.924 3.261 1.00 73.19 92 GLN A O 1
ATOM 740 N N . ASN A 1 93 ? -11.295 1.413 1.074 1.00 68.31 93 ASN A N 1
ATOM 741 C CA . ASN A 1 93 ? -12.747 1.369 0.947 1.00 68.31 93 ASN A CA 1
ATOM 742 C C . ASN A 1 93 ? -13.362 0.200 1.742 1.00 68.31 93 ASN A C 1
ATOM 744 O O . ASN A 1 93 ? -14.340 0.392 2.464 1.00 68.31 93 ASN A O 1
ATOM 748 N N . SER A 1 94 ? -12.750 -0.988 1.681 1.00 73.06 94 SER A N 1
ATOM 749 C CA . SER A 1 94 ? -13.189 -2.161 2.453 1.00 73.06 94 SER A CA 1
ATOM 750 C C . SER A 1 94 ? -13.121 -1.913 3.963 1.00 73.06 94 SER A C 1
ATOM 752 O O . SER A 1 94 ? -14.100 -2.143 4.671 1.00 73.06 94 SER A O 1
ATOM 754 N N . ASN A 1 95 ? -12.003 -1.365 4.452 1.00 72.38 95 ASN A N 1
ATOM 755 C CA . ASN A 1 95 ? -11.832 -1.026 5.867 1.00 72.38 95 ASN A CA 1
ATOM 756 C C . ASN A 1 95 ? -12.871 0.005 6.337 1.00 72.38 95 ASN A C 1
ATOM 758 O O . ASN A 1 95 ? -13.367 -0.071 7.460 1.00 72.38 95 ASN A O 1
ATOM 762 N N . THR A 1 96 ? -13.226 0.963 5.475 1.00 70.75 96 THR A N 1
ATOM 763 C CA . THR A 1 96 ? -14.238 1.986 5.781 1.00 70.75 96 THR A CA 1
ATOM 764 C C . THR A 1 96 ? -15.633 1.369 5.918 1.00 70.75 96 THR A C 1
ATOM 766 O O . THR A 1 96 ? -16.370 1.716 6.843 1.00 70.75 96 THR A O 1
ATOM 769 N N . ALA A 1 97 ? -15.987 0.422 5.045 1.00 71.88 97 ALA A N 1
ATOM 770 C CA . ALA A 1 97 ? -17.262 -0.291 5.112 1.00 71.88 97 ALA A CA 1
ATOM 771 C C . ALA A 1 97 ? -17.368 -1.171 6.371 1.00 71.88 97 ALA A C 1
ATOM 773 O O . ALA A 1 97 ? -18.401 -1.183 7.046 1.00 71.88 97 ALA A O 1
ATOM 774 N N . GLU A 1 98 ? -16.292 -1.874 6.724 1.00 72.56 98 GLU A N 1
ATOM 775 C CA . GLU A 1 98 ? -16.236 -2.696 7.934 1.00 72.56 98 GLU A CA 1
ATOM 776 C C . GLU A 1 98 ? -16.321 -1.838 9.204 1.00 72.56 98 GLU A C 1
ATOM 778 O O . GLU A 1 98 ? -17.126 -2.121 10.096 1.00 72.56 98 GLU A O 1
ATOM 783 N N . TYR A 1 99 ? -15.597 -0.715 9.239 1.00 74.00 99 TYR A N 1
ATOM 784 C CA . TYR A 1 99 ? -15.690 0.264 10.321 1.00 74.00 99 TYR A CA 1
ATOM 785 C C . TYR A 1 99 ? -17.117 0.804 10.494 1.00 74.00 99 TYR A C 1
ATOM 787 O O . TYR A 1 99 ? -17.631 0.843 11.614 1.00 74.00 99 TYR A O 1
ATOM 795 N N . GLN A 1 100 ? -17.792 1.174 9.400 1.00 73.38 100 GLN A N 1
ATOM 796 C CA . GLN A 1 100 ? -19.184 1.633 9.451 1.00 73.38 100 GLN A CA 1
ATOM 797 C C . GLN A 1 100 ? -20.129 0.555 9.987 1.00 73.38 100 GLN A C 1
ATOM 799 O O . GLN A 1 100 ? -21.035 0.861 10.763 1.00 73.38 100 GLN A O 1
ATOM 804 N N . LYS A 1 101 ? -19.912 -0.713 9.626 1.00 79.94 101 LYS A N 1
ATOM 805 C CA . LYS A 1 101 ? -20.712 -1.833 10.135 1.00 79.94 101 LYS A CA 1
ATOM 806 C C . LYS A 1 101 ? -20.549 -2.004 11.648 1.00 79.94 101 LYS A C 1
ATOM 808 O O . LYS A 1 101 ? -21.552 -2.146 12.353 1.00 79.94 101 LYS A O 1
ATOM 813 N N . ILE A 1 102 ? -19.316 -1.944 12.153 1.00 79.06 102 ILE A N 1
ATOM 814 C CA . ILE A 1 102 ? -19.026 -2.016 13.594 1.00 79.06 102 ILE A CA 1
ATOM 815 C C . ILE A 1 102 ? -19.658 -0.822 14.319 1.00 79.06 102 ILE A C 1
ATOM 817 O O . ILE A 1 102 ? -20.352 -1.007 15.318 1.00 79.06 102 ILE A O 1
ATOM 821 N N . LEU A 1 103 ? -19.499 0.391 13.785 1.00 76.38 103 LEU A N 1
ATOM 822 C CA . LEU A 1 103 ? -20.051 1.613 14.371 1.00 76.38 103 LEU A CA 1
ATOM 823 C C . LEU A 1 103 ? -21.585 1.571 14.460 1.00 76.38 103 LEU A C 1
ATOM 825 O O . LEU A 1 103 ? -22.152 1.849 15.515 1.00 76.38 103 LEU A O 1
ATOM 829 N N . ASN A 1 104 ? -22.257 1.162 13.382 1.00 80.62 104 ASN A N 1
ATOM 830 C CA . ASN A 1 104 ? -23.713 1.013 13.364 1.00 80.62 104 ASN A CA 1
ATOM 831 C C . ASN A 1 104 ? -24.187 -0.045 14.368 1.00 80.62 104 ASN A C 1
ATOM 833 O O . ASN A 1 104 ? -25.210 0.139 15.028 1.00 80.62 104 ASN A O 1
ATOM 837 N N . THR A 1 105 ? -23.427 -1.132 14.522 1.00 82.25 105 THR A N 1
ATOM 838 C CA . THR A 1 105 ? -23.732 -2.174 15.509 1.00 82.25 105 THR A CA 1
ATOM 839 C C . THR A 1 105 ? -23.582 -1.641 16.934 1.00 82.25 105 THR A C 1
ATOM 841 O O . THR A 1 105 ? -24.452 -1.884 17.768 1.00 82.25 105 THR A O 1
ATOM 844 N N . LEU A 1 106 ? -22.541 -0.849 17.209 1.00 78.38 106 LEU A N 1
ATOM 845 C CA . LEU A 1 106 ? -22.354 -0.200 18.508 1.00 78.38 106 LEU A CA 1
ATOM 846 C C . LEU A 1 106 ? -23.499 0.766 18.838 1.00 78.38 106 LEU A C 1
ATOM 848 O O . LEU A 1 106 ? -24.017 0.710 19.953 1.00 78.38 106 LEU A O 1
ATOM 852 N N . TYR A 1 107 ? -23.942 1.590 17.881 1.00 78.25 107 TYR A N 1
ATOM 853 C CA . TYR A 1 107 ? -25.098 2.473 18.082 1.00 78.25 107 TYR A CA 1
ATOM 854 C C . TYR A 1 107 ? -26.378 1.687 18.371 1.00 78.25 107 TYR A C 1
ATOM 856 O O . TYR A 1 107 ? -27.078 1.973 19.340 1.00 78.25 107 TYR A O 1
ATOM 864 N N . TYR A 1 108 ? -26.642 0.632 17.603 1.00 83.62 108 TYR A N 1
ATOM 865 C CA . TYR A 1 108 ? -27.811 -0.220 17.815 1.00 83.62 108 TYR A CA 1
ATOM 866 C C . TYR A 1 108 ? -27.825 -0.886 19.201 1.00 83.62 108 TYR A C 1
ATOM 868 O O . TYR A 1 108 ? -28.865 -0.962 19.865 1.00 83.62 108 TYR A O 1
ATOM 876 N N . VAL A 1 109 ? -26.669 -1.373 19.656 1.00 82.06 109 VAL A N 1
ATOM 877 C CA . VAL A 1 109 ? -26.510 -1.995 20.977 1.00 82.06 109 VAL A CA 1
ATOM 878 C C . VAL A 1 109 ? -26.664 -0.956 22.090 1.00 82.06 109 VAL A C 1
ATOM 880 O O . VAL A 1 109 ? -27.348 -1.221 23.082 1.00 82.06 109 VAL A O 1
ATOM 883 N N . GLN A 1 110 ? -26.101 0.240 21.906 1.00 78.06 110 GLN A N 1
ATOM 884 C CA . GLN A 1 110 ? -26.252 1.361 22.831 1.00 78.06 110 GLN A CA 1
ATOM 885 C C . GLN A 1 110 ? -27.726 1.755 23.004 1.00 78.06 110 GLN A C 1
ATOM 887 O O . GLN A 1 110 ? -28.196 1.849 24.140 1.00 78.06 110 GLN A O 1
ATOM 892 N N . ASP A 1 111 ? -28.471 1.913 21.910 1.00 81.00 111 ASP A N 1
ATOM 893 C CA . ASP A 1 111 ? -29.893 2.276 21.948 1.00 81.00 111 ASP A CA 1
ATOM 894 C C . ASP A 1 111 ? -30.731 1.214 22.673 1.00 81.00 111 ASP A C 1
ATOM 896 O O . ASP A 1 111 ? -31.587 1.536 23.503 1.00 81.00 111 ASP A O 1
ATOM 900 N N . LYS A 1 112 ? -30.451 -0.073 22.431 1.00 82.69 112 LYS A N 1
ATOM 901 C CA . LYS A 1 112 ? -31.116 -1.179 23.138 1.00 82.69 112 LYS A CA 1
ATOM 902 C C . LYS A 1 112 ? -30.806 -1.208 24.632 1.00 82.69 112 LYS A C 1
ATOM 904 O O . LYS A 1 112 ? -31.702 -1.515 25.422 1.00 82.69 112 LYS A O 1
ATOM 909 N N . PHE A 1 113 ? -29.573 -0.900 25.022 1.00 79.38 113 PHE A N 1
ATOM 910 C CA . PHE A 1 113 ? -29.186 -0.829 26.429 1.00 79.38 113 PHE A CA 1
ATOM 911 C C . PHE A 1 113 ? -29.870 0.347 27.138 1.00 79.38 113 PHE A C 1
ATOM 913 O O . PHE A 1 113 ? -30.450 0.164 28.209 1.00 79.38 113 PHE A O 1
ATOM 920 N N . ILE A 1 114 ? -29.904 1.529 26.509 1.00 78.44 114 ILE A N 1
ATOM 921 C CA . ILE A 1 114 ? -30.621 2.709 27.028 1.00 78.44 114 ILE A CA 1
ATOM 922 C C . ILE A 1 114 ? -32.120 2.414 27.173 1.00 78.44 114 ILE A C 1
ATOM 924 O O . ILE A 1 114 ? -32.726 2.757 28.189 1.00 78.44 114 ILE A O 1
ATOM 928 N N . ALA A 1 115 ? -32.709 1.706 26.207 1.00 87.00 115 ALA A N 1
ATOM 929 C CA . ALA A 1 115 ? -34.099 1.259 26.255 1.00 87.00 115 ALA A CA 1
ATOM 930 C C . ALA A 1 115 ? -34.364 0.128 27.274 1.00 87.00 115 ALA A C 1
ATOM 932 O O . ALA A 1 115 ? -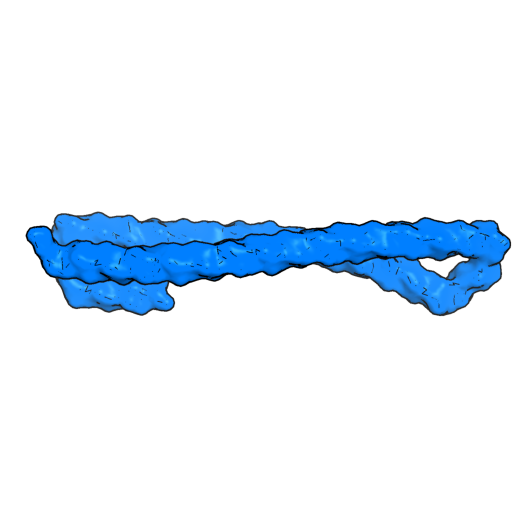35.482 -0.386 27.320 1.00 87.00 115 ALA A O 1
ATOM 933 N N . LYS A 1 116 ? -33.359 -0.283 28.066 1.00 86.19 116 LYS A N 1
ATOM 934 C CA . LYS A 1 116 ? -33.411 -1.399 29.030 1.00 86.19 116 LYS A CA 1
ATOM 935 C C . LYS A 1 116 ? -33.836 -2.737 28.407 1.00 86.19 116 LYS A C 1
ATOM 937 O O . LYS A 1 116 ? -34.376 -3.600 29.092 1.00 86.19 116 LYS A O 1
ATOM 942 N N . LYS A 1 117 ? -33.590 -2.917 27.105 1.00 84.69 117 LYS A N 1
ATOM 943 C CA . LYS A 1 117 ? -33.861 -4.162 26.361 1.00 84.69 117 LYS A CA 1
ATOM 944 C C . LYS A 1 117 ? -32.690 -5.149 26.394 1.00 84.69 117 LYS A C 1
ATOM 946 O O . LYS A 1 117 ? -32.809 -6.234 25.836 1.00 84.69 117 LYS A O 1
ATOM 951 N N . LEU A 1 118 ? -31.568 -4.761 26.999 1.00 82.00 118 LEU A N 1
ATOM 952 C CA . LEU A 1 118 ? -30.370 -5.578 27.183 1.00 82.00 118 LEU A CA 1
ATOM 953 C C . LEU A 1 118 ? -29.934 -5.518 28.645 1.00 82.00 118 LEU A C 1
ATOM 955 O O . LEU A 1 118 ? -29.941 -4.441 29.246 1.00 82.00 118 LEU A O 1
ATOM 959 N N . THR A 1 119 ? -29.525 -6.661 29.192 1.00 82.50 119 THR A N 1
ATOM 960 C CA . THR A 1 119 ? -28.844 -6.724 30.491 1.00 82.50 119 THR A CA 1
ATOM 961 C C . THR A 1 119 ? -27.356 -6.400 30.340 1.00 82.50 119 THR A C 1
ATOM 963 O O . THR A 1 119 ? -26.803 -6.433 29.240 1.00 82.50 119 THR A O 1
ATOM 966 N N . GLU A 1 120 ? -26.680 -6.089 31.447 1.00 74.94 120 GLU A N 1
ATOM 967 C CA . GLU A 1 120 ? -25.235 -5.820 31.434 1.00 74.94 120 GLU A CA 1
ATOM 968 C C . GLU A 1 120 ? -24.407 -7.024 30.970 1.00 74.94 120 GLU A C 1
ATOM 970 O O . GLU A 1 120 ? -23.423 -6.850 30.255 1.00 74.94 120 GLU A O 1
ATOM 975 N N . GLU A 1 121 ? -24.822 -8.245 31.309 1.00 80.69 121 GLU A N 1
ATOM 976 C CA . GLU A 1 121 ? -24.170 -9.466 30.820 1.00 80.69 121 GLU A CA 1
ATOM 977 C C . GLU A 1 121 ? -24.305 -9.621 29.306 1.00 80.69 121 GLU A C 1
ATOM 979 O O . GLU A 1 121 ? -23.322 -9.919 28.632 1.00 80.69 121 GLU A O 1
ATOM 984 N N . GLN A 1 122 ? -25.488 -9.344 28.752 1.00 78.75 122 GLN A N 1
ATOM 985 C CA . GLN A 1 122 ? -25.706 -9.394 27.305 1.00 78.75 122 GLN A CA 1
ATOM 986 C C . GLN A 1 122 ? -24.922 -8.300 26.576 1.00 78.75 122 GLN A C 1
ATOM 988 O O . GLN A 1 122 ? -24.375 -8.545 25.503 1.00 78.75 122 GLN A O 1
ATOM 993 N N . LEU A 1 123 ? -24.829 -7.103 27.161 1.00 78.50 123 LEU A N 1
ATOM 994 C CA . LEU A 1 123 ? -24.007 -6.025 26.619 1.00 78.50 123 LEU A CA 1
ATOM 995 C C . LEU A 1 123 ? -22.528 -6.433 26.567 1.00 78.50 123 LEU A C 1
ATOM 997 O O . LEU A 1 123 ? -21.889 -6.252 25.534 1.00 78.50 123 LEU A O 1
ATOM 1001 N N . ASN A 1 124 ? -22.001 -7.008 27.650 1.00 77.19 124 ASN A N 1
ATOM 1002 C CA . ASN A 1 124 ? -20.605 -7.440 27.708 1.00 77.19 124 ASN A CA 1
ATOM 1003 C C . ASN A 1 124 ? -20.313 -8.564 26.708 1.00 77.19 124 ASN A C 1
ATOM 1005 O O . ASN A 1 124 ? -19.318 -8.481 26.001 1.00 77.19 124 ASN A O 1
ATOM 1009 N N . GLN A 1 125 ? -21.207 -9.548 26.565 1.00 81.81 125 GLN A N 1
ATOM 1010 C CA . GLN A 1 125 ? -21.053 -10.607 25.561 1.00 81.81 125 GLN A CA 1
ATOM 1011 C C . GLN A 1 125 ? -21.016 -10.060 24.128 1.00 81.81 125 GLN A C 1
ATOM 1013 O O . GLN A 1 125 ? -20.207 -10.506 23.318 1.00 81.81 125 GLN A O 1
ATOM 1018 N N . ILE A 1 126 ? -21.868 -9.082 23.805 1.00 80.31 126 ILE A N 1
ATOM 1019 C CA . ILE A 1 126 ? -21.899 -8.476 22.467 1.00 80.31 126 ILE A CA 1
ATOM 1020 C C . ILE A 1 126 ? -20.651 -7.617 22.221 1.00 80.31 126 ILE A C 1
ATOM 1022 O O . ILE A 1 126 ? -20.108 -7.634 21.119 1.00 80.31 126 ILE A O 1
ATOM 1026 N N . LEU A 1 127 ? -20.184 -6.876 23.230 1.00 77.62 127 LEU A N 1
ATOM 1027 C CA . LEU A 1 127 ? -18.970 -6.062 23.126 1.00 77.62 127 LEU A CA 1
ATOM 1028 C C . LEU A 1 127 ? -17.702 -6.913 23.013 1.00 77.62 127 LEU A C 1
ATOM 1030 O O . LEU A 1 127 ? -16.804 -6.528 22.269 1.00 77.62 127 LEU A O 1
ATOM 1034 N N . ASP A 1 128 ? -17.641 -8.050 23.708 1.00 77.75 128 ASP A N 1
ATOM 1035 C CA . ASP A 1 128 ? -16.524 -8.993 23.610 1.00 77.75 128 ASP A CA 1
ATOM 1036 C C . ASP A 1 128 ? -16.520 -9.746 22.270 1.00 77.75 128 ASP A C 1
ATOM 1038 O O . ASP A 1 128 ? -15.455 -10.101 21.790 1.00 77.75 128 ASP A O 1
ATOM 1042 N N . ALA A 1 129 ? -17.679 -9.951 21.631 1.00 78.50 129 ALA A N 1
ATOM 1043 C CA . ALA A 1 129 ? -17.770 -10.566 20.300 1.00 78.50 129 ALA A CA 1
ATOM 1044 C C . ALA A 1 129 ? -17.482 -9.597 19.133 1.00 78.50 129 ALA A C 1
ATOM 1046 O O . ALA A 1 129 ? -17.299 -10.035 17.999 1.00 78.50 129 ALA A O 1
ATOM 1047 N N . LEU A 1 130 ? -17.505 -8.283 19.387 1.00 68.25 130 LEU A N 1
ATOM 1048 C CA . LEU A 1 130 ? -17.197 -7.231 18.406 1.00 68.25 130 LEU A CA 1
ATOM 1049 C C . LEU A 1 130 ? -15.699 -6.886 18.333 1.00 68.25 130 LEU A C 1
ATOM 1051 O O . LEU A 1 130 ? -15.309 -6.114 17.455 1.00 68.25 130 LEU A O 1
ATOM 1055 N N . TRP A 1 131 ? -14.901 -7.415 19.261 1.00 57.88 131 TRP A N 1
ATOM 1056 C CA . TRP A 1 131 ? -13.460 -7.201 19.411 1.00 57.88 131 TRP A CA 1
ATOM 1057 C C . TRP A 1 131 ? -12.676 -8.485 19.146 1.00 57.88 131 TRP A C 1
ATOM 1059 O O . TRP A 1 131 ? -11.496 -8.350 18.750 1.00 57.88 131 TRP A O 1
#

Radius of gyration: 26.55 Å; chains: 1; bounding box: 57×19×72 Å

Secondary structure (DSSP, 8-state):
--HHHHHHHHHHHHHHHHHHHHHHHHHHHHHHHHHHHHHHHHHHHHHHHHHHHHHHH-GGGGGSHHHHHHHHHHHHHHHHHHHHHHHHHHHHHHHHHHHHHHHHHHHHHHHHHHTT-S-HHHHHHHHHHT-